Protein AF-A0A0X8D2L1-F1 (afdb_monomer_lite)

Sequence (149 aa):
MGKFINGWLMITLCYFTVFLVATTLYGLITGLPIDRYRIYSGTYLGILLIIVPYFLTGIYARMFFSHPVKSAFWLSVVPVVCEKVLIYFIGAVLLAAGGDGDTSGVTVMNFIEAEAAPYFTPVYVILGFLSIPFSMWIASRKKVSVQSM

pLDDT: mean 87.55, std 10.29, range [41.16, 97.62]

Secondary structure (DSSP, 8-state):
-HHHHHHHHHHHHHHHHHHHHHHHHHHHHH-S-TTTTHHHHHHHHHHHHHHHHHHHHHHHHHHH-SSHHHHHHHHHHHHHHHHHHHHHHHHHHHHHTTTTS--TT--HHHHIIIII-TT--HHHHHHHHHHHHHHHHHHTSPP------

Structure (mmCIF, N/CA/C/O backbone):
data_AF-A0A0X8D2L1-F1
#
_entry.id   AF-A0A0X8D2L1-F1
#
loop_
_atom_site.group_PDB
_atom_site.id
_atom_site.type_symbol
_atom_site.label_atom_id
_atom_site.label_alt_id
_atom_site.label_comp_id
_atom_site.label_asym_id
_atom_site.label_entity_id
_atom_site.label_seq_id
_atom_site.pdbx_PDB_ins_code
_atom_site.Cartn_x
_atom_site.Cartn_y
_atom_site.Cartn_z
_atom_site.occupancy
_atom_site.B_iso_or_equiv
_atom_site.auth_seq_id
_atom_site.auth_comp_id
_atom_site.auth_asym_id
_atom_site.auth_atom_id
_atom_site.pdbx_PDB_model_num
ATOM 1 N N . MET A 1 1 ? -16.387 -11.317 11.726 1.00 73.06 1 MET A N 1
ATOM 2 C CA . MET A 1 1 ? -15.792 -11.464 10.380 1.00 73.06 1 MET A CA 1
ATOM 3 C C . MET A 1 1 ? -16.113 -10.283 9.460 1.00 73.06 1 MET A C 1
ATOM 5 O O . MET A 1 1 ? -15.182 -9.634 9.013 1.00 73.06 1 MET A O 1
ATOM 9 N N . GLY A 1 2 ? -17.393 -9.946 9.225 1.00 89.69 2 GLY A N 1
ATOM 10 C CA . GLY A 1 2 ? -17.791 -8.954 8.205 1.00 89.69 2 GLY A CA 1
ATOM 11 C C . GLY A 1 2 ? -17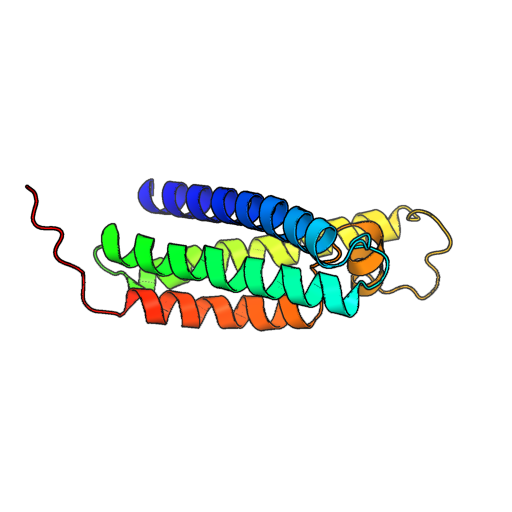.123 -7.574 8.299 1.00 89.69 2 GLY A C 1
ATOM 12 O O . GLY A 1 2 ? -16.709 -7.030 7.287 1.00 89.69 2 GLY A O 1
ATOM 13 N N . LYS A 1 3 ? -16.902 -7.043 9.511 1.00 89.69 3 LYS A N 1
ATOM 14 C CA . LYS A 1 3 ? -16.188 -5.763 9.699 1.00 89.69 3 LYS A CA 1
ATOM 15 C C . LYS A 1 3 ? -14.733 -5.791 9.205 1.00 89.69 3 LYS A C 1
ATOM 17 O O . LYS A 1 3 ? -14.235 -4.775 8.745 1.00 89.69 3 LYS A O 1
ATOM 22 N N . PHE A 1 4 ? -14.049 -6.935 9.299 1.00 91.00 4 PHE A N 1
ATOM 23 C CA . PHE A 1 4 ? -12.683 -7.071 8.780 1.00 91.00 4 PHE A CA 1
ATOM 24 C C . PHE A 1 4 ? -12.672 -7.112 7.252 1.00 91.00 4 PHE A C 1
ATOM 26 O O . PHE A 1 4 ? -11.888 -6.398 6.642 1.00 91.00 4 PHE A O 1
ATOM 33 N N . ILE A 1 5 ? -13.594 -7.869 6.650 1.00 91.94 5 ILE A N 1
ATOM 34 C CA . ILE A 1 5 ? -13.749 -7.949 5.191 1.00 91.94 5 ILE A CA 1
ATOM 35 C C . ILE A 1 5 ? -14.070 -6.566 4.613 1.00 91.94 5 ILE A C 1
ATOM 37 O O . ILE A 1 5 ? -13.406 -6.121 3.683 1.00 91.94 5 ILE A O 1
ATOM 41 N N . ASN A 1 6 ? -15.023 -5.848 5.213 1.00 92.50 6 ASN A N 1
ATOM 42 C CA . ASN A 1 6 ? -15.373 -4.490 4.796 1.00 92.50 6 ASN A CA 1
ATOM 43 C C . ASN A 1 6 ? -14.193 -3.524 4.947 1.00 92.50 6 ASN A C 1
ATOM 45 O O . ASN A 1 6 ? -13.977 -2.683 4.079 1.00 92.50 6 ASN A O 1
ATOM 49 N N . GLY A 1 7 ? -13.418 -3.659 6.027 1.00 90.81 7 GLY A N 1
ATOM 50 C CA . GLY A 1 7 ? -12.193 -2.892 6.222 1.00 90.81 7 GLY A CA 1
ATOM 51 C C . GLY A 1 7 ? -11.174 -3.152 5.114 1.00 90.81 7 GLY A C 1
ATOM 52 O O . GLY A 1 7 ? -10.701 -2.200 4.507 1.00 90.81 7 GLY A O 1
ATOM 53 N N . TRP A 1 8 ? -10.884 -4.415 4.789 1.00 93.00 8 TRP A N 1
ATOM 54 C CA . TRP A 1 8 ? -9.967 -4.755 3.696 1.00 93.00 8 TRP A CA 1
ATOM 55 C C . TRP A 1 8 ? -10.458 -4.240 2.341 1.00 93.00 8 TRP A C 1
ATOM 57 O O . TRP A 1 8 ? -9.684 -3.605 1.634 1.00 93.00 8 TRP A O 1
ATOM 67 N N . LEU A 1 9 ? -11.743 -4.412 2.016 1.00 92.88 9 LEU A N 1
ATOM 68 C CA . LEU A 1 9 ? -12.326 -3.875 0.781 1.00 92.88 9 LEU A CA 1
ATOM 69 C C . LEU A 1 9 ? -12.187 -2.351 0.695 1.00 92.88 9 LEU A C 1
ATOM 71 O O . LEU A 1 9 ? -11.777 -1.827 -0.337 1.00 92.88 9 LEU A O 1
ATOM 75 N N . MET A 1 10 ? -12.483 -1.638 1.783 1.00 93.56 10 MET A N 1
ATOM 76 C CA . MET A 1 10 ? -12.340 -0.183 1.844 1.00 93.56 10 MET A CA 1
ATOM 77 C C . MET A 1 10 ? -10.885 0.248 1.613 1.00 93.56 10 MET A C 1
ATOM 79 O O . MET A 1 10 ? -10.640 1.187 0.858 1.00 93.56 10 MET A O 1
ATOM 83 N N . ILE A 1 11 ? -9.921 -0.440 2.232 1.00 92.81 11 ILE A N 1
ATOM 84 C CA . ILE A 1 11 ? -8.488 -0.149 2.082 1.00 92.81 11 ILE A CA 1
ATOM 85 C C . ILE A 1 11 ? -8.044 -0.383 0.641 1.00 92.81 11 ILE A C 1
ATOM 87 O O . ILE A 1 11 ? -7.384 0.478 0.067 1.00 92.81 11 ILE A O 1
ATOM 91 N N . THR A 1 12 ? -8.442 -1.502 0.038 1.00 91.19 12 THR A N 1
ATOM 92 C CA . THR A 1 12 ? -8.120 -1.832 -1.354 1.00 91.19 12 THR A CA 1
ATOM 93 C C . THR A 1 12 ? -8.721 -0.819 -2.332 1.00 91.19 12 THR A C 1
ATOM 95 O O . THR A 1 12 ? -8.024 -0.332 -3.218 1.00 91.19 12 THR A O 1
ATOM 98 N N . LEU A 1 13 ? -9.988 -0.434 -2.160 1.00 93.44 13 LEU A N 1
ATOM 99 C CA . LEU A 1 13 ? -10.620 0.586 -3.005 1.00 93.44 13 LEU A CA 1
ATOM 100 C C . LEU A 1 13 ? -9.959 1.958 -2.836 1.00 93.44 13 LEU A C 1
ATOM 102 O O . LEU A 1 13 ? -9.701 2.647 -3.825 1.00 93.44 13 LEU A O 1
ATOM 106 N N . CYS A 1 14 ? -9.644 2.344 -1.597 1.00 94.62 14 CYS A N 1
ATOM 107 C CA . CYS A 1 14 ? -8.902 3.570 -1.325 1.00 94.62 14 CYS A CA 1
ATOM 108 C C . CYS A 1 14 ? -7.530 3.540 -1.997 1.00 94.62 14 CYS A C 1
ATOM 110 O O . CYS A 1 14 ? -7.138 4.533 -2.602 1.00 94.62 14 CYS A O 1
ATOM 112 N N . TYR A 1 15 ? -6.820 2.418 -1.915 1.00 92.38 15 TYR A N 1
ATOM 113 C CA . TYR A 1 15 ? -5.523 2.238 -2.547 1.00 92.38 15 TYR A CA 1
ATOM 114 C C . TYR A 1 15 ? -5.596 2.479 -4.057 1.00 92.38 15 TYR A C 1
ATOM 116 O O . TYR A 1 15 ? -4.873 3.331 -4.565 1.00 92.38 15 TYR A O 1
ATOM 124 N N . PHE A 1 16 ? -6.507 1.808 -4.770 1.00 93.12 16 PHE A N 1
ATOM 125 C CA . PHE A 1 16 ? -6.644 1.983 -6.221 1.00 93.12 16 PHE A CA 1
ATOM 126 C C . PHE A 1 16 ? -7.089 3.397 -6.604 1.00 93.12 16 PHE A C 1
ATOM 128 O O . PHE A 1 16 ? -6.619 3.946 -7.598 1.00 93.12 16 PHE A O 1
ATOM 135 N N . THR A 1 17 ? -7.944 4.016 -5.789 1.00 95.56 17 THR A N 1
ATOM 136 C CA . THR A 1 17 ? -8.367 5.407 -5.997 1.00 95.56 17 THR A CA 1
ATOM 137 C C . THR A 1 17 ? -7.186 6.364 -5.840 1.00 95.56 17 THR A C 1
ATOM 139 O O . THR A 1 17 ? -6.957 7.209 -6.701 1.00 95.56 17 THR A O 1
ATOM 142 N N . VAL A 1 18 ? -6.399 6.214 -4.771 1.00 95.38 18 VAL A N 1
ATOM 143 C CA . VAL A 1 18 ? -5.196 7.024 -4.529 1.00 95.38 18 VAL A CA 1
ATOM 144 C C . VAL A 1 18 ? -4.169 6.787 -5.626 1.00 95.38 18 VAL A C 1
ATOM 146 O O . VAL A 1 18 ? -3.585 7.753 -6.100 1.00 95.38 18 VAL A O 1
ATOM 149 N N . PHE A 1 19 ? -3.989 5.543 -6.075 1.00 92.88 19 PHE A N 1
ATOM 150 C CA . PHE A 1 19 ? -3.105 5.217 -7.189 1.00 92.88 19 PHE A CA 1
ATOM 151 C C . PHE A 1 19 ? -3.500 5.986 -8.448 1.00 92.88 19 PHE A C 1
ATOM 153 O O . PHE A 1 19 ? -2.689 6.731 -8.993 1.00 92.88 19 PHE A O 1
ATOM 160 N N . LEU A 1 20 ? -4.758 5.872 -8.876 1.00 93.75 20 LEU A N 1
ATOM 161 C CA . LEU A 1 20 ? -5.250 6.529 -10.085 1.00 93.75 20 LEU A CA 1
ATOM 162 C C . LEU A 1 20 ? -5.143 8.059 -9.995 1.00 93.75 20 LEU A C 1
ATOM 164 O O . LEU A 1 20 ? -4.702 8.717 -10.936 1.00 93.75 20 LEU A O 1
ATOM 168 N N . VAL A 1 21 ? -5.513 8.637 -8.851 1.00 94.25 21 VAL A N 1
ATOM 169 C CA . VAL A 1 21 ? -5.454 10.090 -8.646 1.00 94.25 21 VAL A CA 1
ATOM 170 C C . VAL A 1 21 ? -4.008 10.577 -8.604 1.00 94.25 21 VAL A C 1
ATOM 172 O O . VAL A 1 21 ? -3.673 11.536 -9.292 1.00 94.25 21 VAL A O 1
ATOM 175 N N . ALA A 1 22 ? -3.135 9.922 -7.838 1.00 92.81 22 ALA A N 1
ATOM 176 C CA . ALA A 1 22 ? -1.743 10.334 -7.690 1.00 92.81 22 ALA A CA 1
ATOM 177 C C . ALA A 1 22 ? -0.961 10.201 -9.002 1.00 92.81 22 ALA A C 1
ATOM 179 O O . ALA A 1 22 ? -0.174 11.083 -9.336 1.00 92.81 22 ALA A O 1
ATOM 180 N N . THR A 1 23 ? -1.206 9.137 -9.769 1.00 90.50 23 THR A N 1
ATOM 181 C CA . THR A 1 23 ? -0.595 8.952 -11.093 1.00 90.50 23 THR A CA 1
ATOM 182 C C . THR A 1 23 ? -1.040 10.039 -12.071 1.00 90.50 23 THR A C 1
ATOM 184 O O . THR A 1 23 ? -0.202 10.687 -12.700 1.00 90.50 23 THR A O 1
ATOM 187 N N . THR A 1 24 ? -2.343 10.319 -12.127 1.00 91.19 24 THR A N 1
ATOM 188 C CA . THR A 1 24 ? -2.898 11.389 -12.968 1.00 91.19 24 THR A CA 1
ATOM 189 C C . THR A 1 24 ? -2.351 12.762 -12.566 1.00 91.19 24 THR A C 1
ATOM 191 O O . THR A 1 24 ? -1.891 13.520 -13.417 1.00 91.19 24 THR A O 1
ATOM 194 N N . LEU A 1 25 ? -2.344 13.080 -11.266 1.00 91.00 25 LEU A N 1
ATOM 195 C CA . LEU A 1 25 ? -1.828 14.352 -10.753 1.00 91.00 25 LEU A CA 1
ATOM 196 C C . LEU A 1 25 ? -0.337 14.525 -11.034 1.00 91.00 25 LEU A C 1
ATOM 198 O O . LEU A 1 25 ? 0.074 15.617 -11.422 1.00 91.00 25 LEU A O 1
ATOM 202 N N . TYR A 1 26 ? 0.467 13.470 -10.882 1.00 90.19 26 TYR A N 1
ATOM 203 C CA . TYR A 1 26 ? 1.891 13.527 -11.207 1.00 90.19 26 TYR A CA 1
ATOM 204 C C . TYR A 1 26 ? 2.106 13.922 -12.672 1.00 90.19 26 TYR A C 1
ATOM 206 O O . TYR A 1 26 ? 2.876 14.843 -12.949 1.00 90.19 26 TYR A O 1
ATOM 214 N N . GLY A 1 27 ? 1.385 13.280 -13.599 1.00 88.31 27 GLY A N 1
ATOM 215 C CA . GLY A 1 27 ? 1.457 13.600 -15.025 1.00 88.31 27 GLY A CA 1
ATOM 216 C C . GLY A 1 27 ? 1.015 15.032 -15.336 1.00 88.31 27 GLY A C 1
ATOM 217 O O . GLY A 1 27 ? 1.697 15.732 -16.079 1.00 88.31 27 GLY A O 1
ATOM 218 N N . LEU A 1 28 ? -0.073 15.504 -14.717 1.00 91.19 28 LEU A N 1
ATOM 219 C CA . LEU A 1 28 ? -0.572 16.873 -14.904 1.00 91.19 28 LEU A CA 1
ATOM 220 C C . LEU A 1 28 ? 0.390 17.944 -14.370 1.00 91.19 28 LEU A C 1
ATOM 222 O O . LEU A 1 28 ? 0.535 18.992 -14.992 1.00 91.19 28 LEU A O 1
ATOM 226 N N . ILE A 1 29 ? 1.037 17.699 -13.227 1.00 90.56 29 ILE A N 1
ATOM 227 C CA . ILE A 1 29 ? 1.938 18.670 -12.585 1.00 90.56 29 ILE A CA 1
ATOM 228 C C . ILE A 1 29 ? 3.295 18.712 -13.288 1.00 90.56 29 ILE A C 1
ATOM 230 O O . ILE A 1 29 ? 3.856 19.786 -13.490 1.00 90.56 29 ILE A O 1
ATOM 234 N N . THR A 1 30 ? 3.849 17.546 -13.617 1.00 88.62 30 THR A N 1
ATOM 235 C CA . THR A 1 30 ? 5.221 17.448 -14.134 1.00 88.62 30 THR A CA 1
ATOM 236 C C . THR A 1 30 ? 5.294 17.479 -15.657 1.00 88.62 30 THR A C 1
ATOM 238 O O . THR A 1 30 ? 6.361 17.748 -16.200 1.00 88.62 30 THR A O 1
ATOM 241 N N . GLY A 1 31 ? 4.189 17.187 -16.353 1.00 86.69 31 GLY A N 1
ATOM 242 C CA . GLY A 1 31 ? 4.174 16.993 -17.804 1.00 86.69 31 GLY A CA 1
ATOM 243 C C . GLY A 1 31 ? 4.965 15.763 -18.266 1.00 86.69 31 GLY A C 1
ATOM 244 O O . GLY A 1 31 ? 5.247 15.628 -19.456 1.00 86.69 31 GLY A O 1
ATOM 245 N N . LEU A 1 32 ? 5.364 14.885 -17.341 1.00 83.62 32 LEU A N 1
ATOM 246 C CA . LEU A 1 32 ? 6.229 13.740 -17.600 1.00 83.62 32 LEU A CA 1
ATOM 247 C C . LEU A 1 32 ? 5.479 12.427 -17.363 1.00 83.62 32 LEU A C 1
ATOM 249 O O . LEU A 1 32 ? 4.656 12.338 -16.446 1.00 83.62 32 LEU A O 1
ATOM 253 N N . PRO A 1 33 ? 5.776 11.381 -18.153 1.00 80.69 33 PRO A N 1
ATOM 254 C CA . PRO A 1 33 ? 5.226 10.067 -17.893 1.00 80.69 33 PRO A CA 1
ATOM 255 C C . PRO A 1 33 ? 5.921 9.453 -16.664 1.00 80.69 33 PRO A C 1
ATOM 257 O O . PRO A 1 33 ? 7.090 9.723 -16.369 1.00 80.69 33 PRO A O 1
ATOM 260 N N . ILE A 1 34 ? 5.169 8.657 -15.903 1.00 78.50 34 ILE A N 1
ATOM 261 C CA . ILE A 1 34 ? 5.592 8.107 -14.600 1.00 78.50 34 ILE A CA 1
ATOM 262 C C . ILE A 1 34 ? 6.804 7.183 -14.718 1.00 78.50 34 ILE A C 1
ATOM 264 O O . ILE A 1 34 ? 7.589 7.066 -13.780 1.00 78.50 34 ILE A O 1
ATOM 268 N N . ASP A 1 35 ? 6.978 6.548 -15.863 1.00 71.75 35 ASP A N 1
ATOM 269 C CA . ASP A 1 35 ? 8.032 5.588 -16.165 1.00 71.75 35 ASP A CA 1
ATOM 270 C C . ASP A 1 35 ? 9.389 6.231 -16.505 1.00 71.75 35 ASP A C 1
ATOM 272 O O . ASP A 1 35 ? 10.394 5.523 -16.501 1.00 71.75 35 ASP A O 1
ATOM 276 N N . ARG A 1 36 ? 9.463 7.549 -16.755 1.00 71.19 36 ARG A N 1
ATOM 277 C CA . ARG A 1 36 ? 10.721 8.235 -17.125 1.00 71.19 36 ARG A CA 1
ATOM 278 C C . ARG A 1 36 ? 11.638 8.544 -15.943 1.00 71.19 36 ARG A C 1
ATOM 280 O O . ARG A 1 36 ? 12.855 8.489 -16.081 1.00 71.19 36 ARG A O 1
ATOM 287 N N . TYR A 1 37 ? 11.064 8.873 -14.786 1.00 80.00 37 TYR A N 1
ATOM 288 C CA . TYR A 1 37 ? 11.789 9.236 -13.559 1.00 80.00 37 TYR A CA 1
ATOM 289 C C . TYR A 1 37 ? 11.375 8.335 -12.392 1.00 80.00 37 TYR A C 1
ATOM 291 O O . TYR A 1 37 ? 11.004 8.825 -11.325 1.00 80.00 37 TYR A O 1
ATOM 299 N N . ARG A 1 38 ? 11.451 7.016 -12.617 1.00 75.94 38 ARG A N 1
ATOM 300 C CA . ARG A 1 38 ? 10.897 5.943 -11.763 1.00 75.94 38 ARG A CA 1
ATOM 301 C C . ARG A 1 38 ? 11.215 6.095 -10.279 1.00 75.94 38 ARG A C 1
ATOM 303 O O . ARG A 1 38 ? 10.325 5.953 -9.453 1.00 75.94 38 ARG A O 1
ATOM 310 N N . ILE A 1 39 ? 12.437 6.496 -9.933 1.00 80.88 39 ILE A N 1
ATOM 311 C CA . ILE A 1 39 ? 12.819 6.720 -8.532 1.00 80.88 39 ILE A CA 1
ATOM 312 C C . ILE A 1 39 ? 11.972 7.836 -7.899 1.00 80.88 39 ILE A C 1
ATOM 314 O O . ILE A 1 39 ? 11.447 7.671 -6.798 1.00 80.88 39 ILE A O 1
ATOM 318 N N . TYR A 1 40 ? 11.806 8.972 -8.582 1.00 83.12 40 TYR A N 1
ATOM 319 C CA . TYR A 1 40 ? 11.077 10.129 -8.055 1.00 83.12 40 TYR A CA 1
ATOM 320 C C . TYR A 1 40 ? 9.562 9.931 -8.116 1.00 83.12 40 TYR A C 1
ATOM 322 O O . TYR A 1 40 ? 8.875 10.137 -7.114 1.00 83.12 40 TYR A O 1
ATOM 330 N N . SER A 1 41 ? 9.043 9.517 -9.273 1.00 86.31 41 SER A N 1
ATOM 331 C CA . SER A 1 41 ? 7.617 9.239 -9.468 1.00 86.31 41 SER A CA 1
ATOM 332 C C . SER A 1 41 ? 7.165 8.071 -8.589 1.00 86.31 41 SER A C 1
ATOM 334 O O . SER A 1 41 ? 6.166 8.182 -7.884 1.00 86.31 41 SER A O 1
ATOM 336 N N . GLY A 1 42 ? 7.941 6.991 -8.538 1.00 85.50 42 GLY A N 1
ATOM 337 C CA . GLY A 1 42 ? 7.690 5.816 -7.713 1.00 85.50 42 GLY A CA 1
ATOM 338 C C . GLY A 1 42 ? 7.725 6.119 -6.221 1.00 85.50 42 GLY A C 1
ATOM 339 O O . GLY A 1 42 ? 6.846 5.670 -5.488 1.00 85.50 42 GLY A O 1
ATOM 340 N N . THR A 1 43 ? 8.668 6.949 -5.761 1.00 86.12 43 THR A N 1
ATOM 341 C CA . THR A 1 43 ? 8.694 7.408 -4.361 1.00 86.12 43 THR A CA 1
ATOM 342 C C . THR A 1 43 ? 7.480 8.280 -4.036 1.00 86.12 43 THR A C 1
ATOM 344 O O . THR A 1 43 ? 6.828 8.056 -3.016 1.00 86.12 43 THR A O 1
ATOM 347 N N . TYR A 1 44 ? 7.131 9.235 -4.904 1.00 88.75 44 TYR A N 1
ATOM 348 C CA . TYR A 1 44 ? 5.948 10.087 -4.736 1.00 88.75 44 TYR A CA 1
ATOM 349 C C . TYR A 1 44 ? 4.659 9.259 -4.622 1.00 88.75 44 TYR A C 1
ATOM 351 O O . TYR A 1 44 ? 3.901 9.408 -3.659 1.00 88.75 44 TYR A O 1
ATOM 359 N N . LEU A 1 45 ? 4.441 8.342 -5.568 1.00 90.31 45 LEU A N 1
ATOM 360 C CA . LEU A 1 45 ? 3.288 7.443 -5.572 1.00 90.31 45 LEU A CA 1
ATOM 361 C C . LEU A 1 45 ? 3.293 6.537 -4.342 1.00 90.31 45 LEU A C 1
ATOM 363 O O . LEU A 1 45 ? 2.278 6.416 -3.657 1.00 90.31 45 LEU A O 1
ATOM 367 N N . GLY A 1 46 ? 4.442 5.941 -4.028 1.00 88.56 46 GLY A N 1
ATOM 368 C CA . GLY A 1 46 ? 4.584 5.011 -2.920 1.00 88.56 46 GLY A CA 1
ATOM 369 C C . GLY A 1 46 ? 4.252 5.636 -1.565 1.00 88.56 46 GLY A C 1
ATOM 370 O O . GLY A 1 46 ? 3.548 5.021 -0.763 1.00 88.56 46 GLY A O 1
ATOM 371 N N . ILE A 1 47 ? 4.684 6.878 -1.325 1.00 89.62 47 ILE A N 1
ATOM 372 C CA . ILE A 1 47 ? 4.345 7.629 -0.107 1.00 89.62 47 ILE A CA 1
ATOM 373 C 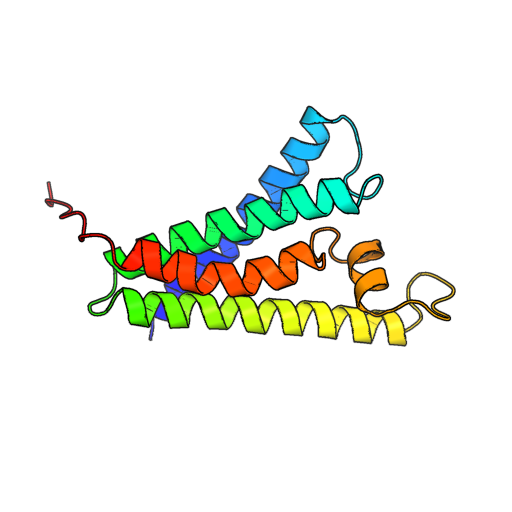C . ILE A 1 47 ? 2.827 7.801 0.014 1.00 89.62 47 ILE A C 1
ATOM 375 O O . ILE A 1 47 ? 2.257 7.512 1.068 1.00 89.62 47 ILE A O 1
ATOM 379 N N . LEU A 1 48 ? 2.154 8.233 -1.054 1.00 92.12 48 LEU A N 1
ATOM 380 C CA . LEU A 1 48 ? 0.707 8.469 -1.031 1.00 92.12 48 LEU A CA 1
ATOM 381 C C . LEU A 1 48 ? -0.086 7.173 -0.832 1.00 92.12 48 LEU A C 1
ATOM 383 O O . LEU A 1 48 ? -1.000 7.134 -0.004 1.00 92.12 48 LEU A O 1
ATOM 387 N N . LEU A 1 49 ? 0.313 6.105 -1.526 1.00 92.56 49 LEU A N 1
ATOM 388 C CA . LEU A 1 49 ? -0.280 4.769 -1.420 1.00 92.56 49 LEU A CA 1
ATOM 389 C C . LEU A 1 49 ? -0.117 4.128 -0.043 1.00 92.56 49 LEU A C 1
ATOM 391 O O . LEU A 1 49 ? -0.856 3.206 0.301 1.00 92.56 49 LEU A O 1
ATOM 395 N N . ILE A 1 50 ? 0.829 4.609 0.756 1.00 91.25 50 ILE A N 1
ATOM 396 C CA . ILE A 1 50 ? 1.044 4.132 2.118 1.00 91.25 50 ILE A CA 1
ATOM 397 C C . ILE A 1 50 ? 0.353 5.025 3.137 1.00 91.25 50 ILE A C 1
ATOM 399 O O . ILE A 1 50 ? -0.321 4.530 4.035 1.00 91.25 50 ILE A O 1
ATOM 403 N N . ILE A 1 51 ? 0.489 6.341 3.032 1.00 91.88 51 ILE A N 1
ATOM 404 C CA . ILE A 1 51 ? -0.038 7.228 4.069 1.00 91.88 51 ILE A CA 1
ATOM 405 C C . ILE A 1 51 ? -1.566 7.231 4.043 1.00 91.88 51 ILE A C 1
ATOM 407 O O . ILE A 1 51 ? -2.194 7.038 5.086 1.00 91.88 51 ILE A O 1
ATOM 411 N N . VAL A 1 52 ? -2.175 7.427 2.870 1.00 94.44 52 VAL A N 1
ATOM 412 C CA . VAL A 1 52 ? -3.620 7.676 2.778 1.00 94.44 52 VAL A CA 1
ATOM 413 C C . VAL A 1 52 ? -4.440 6.437 3.158 1.00 94.44 52 VAL A C 1
ATOM 415 O O . VAL A 1 52 ? -5.264 6.549 4.072 1.00 94.44 52 VAL A O 1
ATOM 418 N N . PRO A 1 53 ? -4.213 5.242 2.570 1.00 94.75 53 PRO A N 1
ATOM 419 C CA . PRO A 1 53 ? -5.023 4.075 2.908 1.00 94.75 53 PRO A CA 1
ATOM 420 C C . PRO A 1 53 ? -4.876 3.671 4.376 1.00 94.75 53 PRO A C 1
ATOM 422 O O . PRO A 1 53 ? -5.875 3.397 5.033 1.00 94.75 53 PRO A O 1
ATOM 425 N N . TYR A 1 54 ? -3.662 3.710 4.935 1.00 95.06 54 TYR A N 1
ATOM 426 C CA . TYR A 1 54 ? -3.409 3.257 6.309 1.00 95.06 54 TYR A CA 1
ATOM 427 C C . TYR A 1 54 ? -3.849 4.263 7.374 1.00 95.06 54 TYR A C 1
ATOM 429 O O . TYR A 1 54 ? -4.241 3.860 8.478 1.00 95.06 54 TYR A O 1
ATOM 437 N N . PHE A 1 55 ? -3.877 5.555 7.037 1.00 95.94 55 PHE A N 1
ATOM 438 C CA . PHE A 1 55 ? -4.566 6.564 7.835 1.00 95.94 55 PHE A CA 1
ATOM 439 C C . PHE A 1 55 ? -6.068 6.256 7.928 1.00 95.94 55 PHE A C 1
ATOM 441 O O . PHE A 1 55 ? -6.620 6.188 9.032 1.00 95.94 55 PHE A O 1
ATOM 448 N N . LEU A 1 56 ? -6.720 5.985 6.790 1.00 95.81 56 LEU A N 1
ATOM 449 C CA . LEU A 1 56 ? -8.138 5.613 6.762 1.00 95.81 56 LEU A CA 1
ATOM 450 C C . LEU A 1 56 ? -8.404 4.281 7.471 1.00 95.81 56 LEU A C 1
ATOM 452 O O . LEU A 1 56 ? -9.394 4.180 8.194 1.00 95.81 56 LEU A O 1
ATOM 456 N N . THR A 1 57 ? -7.508 3.297 7.361 1.00 95.31 57 THR A N 1
ATOM 457 C CA . THR A 1 57 ? -7.573 2.050 8.142 1.00 95.31 57 THR A CA 1
ATOM 458 C C . THR A 1 57 ? -7.650 2.328 9.637 1.00 95.31 57 THR A C 1
ATOM 460 O O . THR A 1 57 ? -8.479 1.744 10.338 1.00 95.31 57 THR A O 1
ATOM 463 N N . GLY A 1 58 ? -6.814 3.243 10.135 1.00 95.19 58 GLY A N 1
ATOM 464 C CA . GLY A 1 58 ? -6.784 3.598 11.551 1.00 95.19 58 GLY A CA 1
ATOM 465 C C . GLY A 1 58 ? -8.081 4.273 11.997 1.00 95.19 58 GLY A C 1
ATOM 466 O O . GLY A 1 58 ? -8.635 3.934 13.048 1.00 95.19 58 GLY A O 1
ATOM 467 N N . ILE A 1 59 ? -8.617 5.178 11.169 1.00 95.56 59 ILE A N 1
ATOM 468 C CA . ILE A 1 59 ? -9.923 5.813 11.403 1.00 95.56 59 ILE A CA 1
ATOM 469 C C . ILE A 1 59 ? -11.039 4.765 11.421 1.00 95.56 59 ILE A C 1
ATOM 471 O O . ILE A 1 59 ? -11.843 4.743 12.356 1.00 95.56 59 ILE A O 1
ATOM 475 N N . TYR A 1 60 ? -11.068 3.870 10.438 1.00 94.94 60 TYR A N 1
ATOM 476 C CA . TYR A 1 60 ? -12.065 2.811 10.326 1.00 94.94 60 TYR A CA 1
ATOM 477 C C . TYR A 1 60 ? -12.031 1.873 11.536 1.00 94.94 60 TYR A C 1
ATOM 479 O O . TYR A 1 60 ? -13.060 1.615 12.167 1.00 94.94 60 TYR A O 1
ATOM 487 N N . ALA A 1 61 ? -10.840 1.425 11.936 1.00 95.56 61 ALA A N 1
ATOM 488 C CA . ALA A 1 61 ? -10.658 0.595 13.120 1.00 95.56 61 ALA A CA 1
ATOM 489 C C . ALA A 1 61 ? -11.198 1.284 14.387 1.00 95.56 61 ALA A C 1
ATOM 491 O O . ALA A 1 61 ? -11.878 0.654 15.203 1.00 95.56 61 ALA A O 1
ATOM 492 N N . ARG A 1 62 ? -10.957 2.594 14.524 1.00 94.19 62 ARG A N 1
ATOM 493 C CA . ARG A 1 62 ? -11.474 3.419 15.625 1.00 94.19 62 ARG A CA 1
ATOM 494 C C . ARG A 1 62 ? -12.992 3.534 15.620 1.00 94.19 62 ARG A C 1
ATOM 496 O O . ARG A 1 62 ? -13.587 3.503 16.694 1.00 94.19 62 ARG A O 1
ATOM 503 N N . MET A 1 63 ? -13.619 3.664 14.458 1.00 92.25 63 MET A N 1
ATOM 504 C CA . MET A 1 63 ? -15.070 3.844 14.356 1.00 92.25 63 MET A CA 1
ATOM 505 C C . MET A 1 63 ? -15.838 2.544 14.607 1.00 92.25 63 MET A C 1
ATOM 507 O O . MET A 1 63 ? -16.828 2.546 15.336 1.00 92.25 63 MET A O 1
ATOM 511 N N . PHE A 1 64 ? -15.379 1.423 14.048 1.00 93.31 64 PHE A N 1
ATOM 512 C CA . PHE A 1 64 ? -16.219 0.226 13.928 1.00 93.31 64 PHE A CA 1
ATOM 513 C C . PHE A 1 64 ? -15.880 -0.915 14.900 1.00 93.31 64 PHE A C 1
ATOM 515 O O . PHE A 1 64 ? -16.683 -1.851 15.034 1.00 93.31 64 PHE A O 1
ATOM 522 N N . PHE A 1 65 ? -14.745 -0.858 15.608 1.00 93.50 65 PHE A N 1
ATOM 523 C CA . PHE A 1 65 ? -14.286 -1.941 16.489 1.00 93.50 65 PHE A CA 1
ATOM 524 C C . PHE A 1 65 ? -14.290 -1.566 17.981 1.00 93.50 65 PHE A C 1
ATOM 526 O O . PHE A 1 65 ? -14.150 -0.406 18.380 1.00 93.50 65 PHE A O 1
ATOM 533 N N . SER A 1 66 ? -14.461 -2.588 18.829 1.00 92.31 66 SER A N 1
ATOM 534 C CA . SER A 1 66 ? -14.352 -2.481 20.293 1.00 92.31 66 SER A CA 1
ATOM 535 C C . SER A 1 66 ? -12.900 -2.389 20.761 1.00 92.31 66 SER A C 1
ATOM 537 O O . SER A 1 66 ? -12.619 -1.701 21.734 1.00 92.31 66 SER A O 1
ATOM 539 N N . HIS A 1 67 ? -11.979 -3.010 20.016 1.00 94.31 67 HIS A N 1
ATOM 540 C CA . HIS A 1 67 ? -10.535 -2.970 20.249 1.00 94.31 67 HIS A CA 1
ATOM 541 C C . HIS A 1 67 ? -9.825 -2.353 19.027 1.00 94.31 67 HIS A C 1
ATOM 543 O O . HIS A 1 67 ? -9.293 -3.099 18.195 1.00 94.31 67 HIS A O 1
ATOM 549 N N . PRO A 1 68 ? -9.832 -1.012 18.871 1.00 94.50 68 PRO A N 1
ATOM 550 C CA . PRO A 1 68 ? -9.353 -0.333 17.666 1.00 94.50 68 PRO A CA 1
ATOM 551 C C . PRO A 1 68 ? -7.909 -0.649 17.298 1.00 94.50 68 PRO A C 1
ATOM 553 O O . PRO A 1 68 ? -7.646 -1.022 16.165 1.00 94.50 68 PRO A O 1
ATOM 556 N N . VAL A 1 69 ? -6.981 -0.567 18.254 1.00 96.31 69 VAL A N 1
ATOM 557 C CA . VAL A 1 69 ? -5.542 -0.738 17.990 1.00 96.31 69 VAL A CA 1
ATOM 558 C C . VAL A 1 69 ? -5.227 -2.151 17.495 1.00 96.31 69 VAL A C 1
ATOM 560 O O . VAL A 1 69 ? -4.584 -2.319 16.462 1.00 96.31 69 VAL A O 1
ATOM 563 N N . LYS A 1 70 ? -5.753 -3.178 18.180 1.00 96.25 70 LYS A N 1
ATOM 564 C CA . LYS A 1 70 ? -5.611 -4.581 17.756 1.00 96.25 70 LYS A CA 1
ATOM 565 C C . LYS A 1 70 ? -6.243 -4.817 16.382 1.00 96.25 70 LYS A C 1
ATOM 567 O O . LYS A 1 70 ? -5.698 -5.561 15.576 1.00 96.25 70 LYS A O 1
ATOM 572 N N . SER A 1 71 ? -7.384 -4.187 16.107 1.00 95.56 71 SER A N 1
ATOM 573 C CA . SER A 1 71 ? -8.074 -4.341 14.821 1.00 95.56 71 SER A CA 1
ATOM 574 C C . SER A 1 71 ? -7.328 -3.629 13.690 1.00 95.56 71 SER A C 1
ATOM 576 O O . SER A 1 71 ? -7.205 -4.198 12.614 1.00 95.56 71 SER A O 1
ATOM 578 N N . ALA A 1 72 ? -6.768 -2.441 13.942 1.00 96.2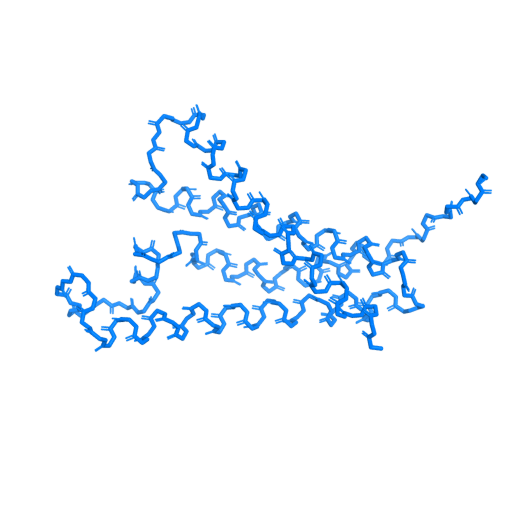5 72 ALA A N 1
ATOM 579 C CA . ALA A 1 72 ? -5.939 -1.694 12.997 1.00 96.25 72 ALA A CA 1
ATOM 580 C C . ALA A 1 72 ? -4.676 -2.468 12.610 1.00 96.25 72 ALA A C 1
ATOM 582 O O . ALA A 1 72 ? -4.328 -2.497 11.433 1.00 96.25 72 ALA A O 1
ATOM 583 N N . PHE A 1 73 ? -4.041 -3.152 13.570 1.00 96.88 73 PHE A N 1
ATOM 584 C CA . PHE A 1 73 ? -2.925 -4.057 13.291 1.00 96.88 73 PHE A CA 1
ATOM 585 C C . PHE A 1 73 ? -3.322 -5.123 12.262 1.00 96.88 73 PHE A C 1
ATOM 587 O O . PHE A 1 73 ? -2.715 -5.199 11.202 1.00 96.88 73 PHE A O 1
ATOM 594 N N . TRP A 1 74 ? -4.386 -5.892 12.516 1.00 95.38 74 TRP A N 1
ATOM 595 C CA . TRP A 1 74 ? -4.813 -6.965 11.606 1.00 95.38 74 TRP A CA 1
ATOM 596 C C . TRP A 1 74 ? -5.345 -6.456 10.262 1.00 95.38 74 TRP A C 1
ATOM 598 O O . TRP A 1 74 ? -5.101 -7.074 9.226 1.00 95.38 74 TRP A O 1
ATOM 608 N N . LEU A 1 75 ? -6.042 -5.318 10.265 1.00 95.19 75 LEU A N 1
ATOM 609 C CA . LEU A 1 75 ? -6.499 -4.661 9.042 1.00 95.19 75 LEU A CA 1
ATOM 610 C C . LEU A 1 75 ? -5.344 -4.139 8.186 1.00 95.19 75 LEU A C 1
ATOM 612 O O . LEU A 1 75 ? -5.520 -4.035 6.981 1.00 95.19 75 LEU A O 1
ATOM 616 N N . SER A 1 76 ? -4.193 -3.828 8.788 1.00 94.88 76 SER A N 1
ATOM 617 C CA . SER A 1 76 ? -3.024 -3.290 8.085 1.00 94.88 76 SER A CA 1
ATOM 618 C C . SER A 1 76 ? -2.037 -4.380 7.674 1.00 94.88 76 SER A C 1
ATOM 620 O O . SER A 1 76 ? -1.603 -4.413 6.531 1.00 94.88 76 SER A O 1
ATOM 622 N N . VAL A 1 77 ? -1.699 -5.300 8.581 1.00 95.00 77 VAL A N 1
ATOM 623 C CA . VAL A 1 77 ? -0.693 -6.351 8.349 1.00 95.00 77 VAL A CA 1
ATOM 624 C C . VAL A 1 77 ? -1.051 -7.216 7.153 1.00 95.00 77 VAL A C 1
ATOM 626 O O . VAL A 1 77 ? -0.181 -7.497 6.337 1.00 95.00 77 VAL A O 1
ATOM 629 N N . VAL A 1 78 ? -2.317 -7.628 7.045 1.00 91.75 78 VAL A N 1
ATOM 630 C CA . VAL A 1 78 ? -2.748 -8.530 5.974 1.00 91.75 78 VAL A CA 1
ATOM 631 C C . VAL A 1 78 ? -2.559 -7.868 4.603 1.00 91.75 78 VAL A C 1
ATOM 633 O O . VAL A 1 78 ? -1.798 -8.419 3.813 1.00 91.75 78 VAL A O 1
ATOM 636 N N . PRO A 1 79 ? -3.120 -6.674 4.318 1.00 90.44 79 PRO A N 1
ATOM 637 C CA . PRO A 1 79 ? -2.840 -5.971 3.071 1.00 90.44 79 PRO A CA 1
ATOM 638 C C . PRO A 1 79 ? -1.356 -5.696 2.833 1.00 90.44 79 PRO A C 1
ATOM 640 O O . PRO A 1 79 ? -0.896 -5.986 1.737 1.00 90.44 79 PRO A O 1
ATOM 643 N N . VAL A 1 80 ? -0.588 -5.216 3.828 1.00 93.19 80 VAL A N 1
ATOM 644 C CA . VAL A 1 80 ? 0.858 -4.971 3.648 1.00 93.19 80 VAL A CA 1
ATOM 645 C C . VAL A 1 80 ? 1.546 -6.249 3.189 1.00 93.19 80 VAL A C 1
ATOM 647 O O . VAL A 1 80 ? 2.140 -6.284 2.119 1.00 93.19 80 VAL A O 1
ATOM 650 N N . VAL A 1 81 ? 1.474 -7.314 3.980 1.00 92.44 81 VAL A N 1
ATOM 651 C CA . VAL A 1 81 ? 2.252 -8.523 3.703 1.00 92.44 81 VAL A CA 1
ATOM 652 C C . VAL A 1 81 ? 1.768 -9.186 2.419 1.00 92.44 81 VAL A C 1
ATOM 654 O O . VAL A 1 81 ? 2.585 -9.479 1.548 1.00 92.44 81 VAL A O 1
ATOM 657 N N . CYS A 1 82 ? 0.455 -9.379 2.266 1.00 92.00 82 CYS A N 1
ATOM 658 C CA . CYS A 1 82 ? -0.099 -10.046 1.094 1.00 92.00 82 CYS A CA 1
ATOM 659 C C . CYS A 1 82 ? 0.196 -9.274 -0.190 1.00 92.00 82 CYS A C 1
ATOM 661 O O . CYS A 1 82 ? 0.603 -9.890 -1.163 1.00 92.00 82 CYS A O 1
ATOM 663 N N . GLU A 1 83 ? 0.053 -7.949 -0.202 1.00 90.12 83 GLU A N 1
ATOM 664 C CA . GLU A 1 83 ? 0.361 -7.142 -1.384 1.00 90.12 83 GLU A CA 1
ATOM 665 C C . GLU A 1 83 ? 1.836 -7.262 -1.776 1.00 90.12 83 GLU A C 1
ATOM 667 O O . GLU A 1 83 ? 2.135 -7.527 -2.936 1.00 90.12 83 GLU A O 1
ATOM 672 N N . LYS A 1 84 ? 2.768 -7.104 -0.825 1.00 91.44 84 LYS A N 1
ATOM 673 C CA . LYS A 1 84 ? 4.208 -7.126 -1.132 1.00 91.44 84 LYS A CA 1
ATOM 674 C C . LYS A 1 84 ? 4.629 -8.504 -1.632 1.00 91.44 84 LYS A C 1
ATOM 676 O O . LYS A 1 84 ? 5.356 -8.594 -2.616 1.00 91.44 84 LYS A O 1
ATOM 681 N N . VAL A 1 85 ? 4.132 -9.563 -0.993 1.00 92.75 85 VAL A N 1
ATOM 682 C CA . VAL A 1 85 ? 4.379 -10.943 -1.425 1.00 92.75 85 VAL A CA 1
ATOM 683 C C . VAL A 1 85 ? 3.771 -11.200 -2.803 1.00 92.75 85 VAL A C 1
ATOM 685 O O . VAL A 1 85 ? 4.449 -11.777 -3.644 1.00 92.75 85 VAL A O 1
ATOM 688 N N . LEU A 1 86 ? 2.539 -10.752 -3.066 1.00 92.38 86 LEU A N 1
ATOM 689 C CA . LEU A 1 86 ? 1.876 -10.945 -4.360 1.00 92.38 86 LEU A CA 1
ATOM 690 C C . LEU A 1 86 ? 2.585 -10.196 -5.487 1.00 92.38 86 LEU A C 1
ATOM 692 O O . LEU A 1 86 ? 2.849 -10.798 -6.521 1.00 92.38 86 LEU A O 1
ATOM 696 N N . ILE A 1 87 ? 2.932 -8.922 -5.291 1.00 91.94 87 ILE A N 1
ATOM 697 C CA . ILE A 1 87 ? 3.662 -8.136 -6.296 1.00 91.94 87 ILE A CA 1
ATOM 698 C C . ILE A 1 87 ? 5.024 -8.778 -6.573 1.00 91.94 87 ILE A C 1
ATOM 700 O O . ILE A 1 87 ? 5.385 -8.971 -7.733 1.00 91.94 87 ILE A O 1
ATOM 704 N N . TYR A 1 88 ? 5.750 -9.174 -5.523 1.00 92.38 88 TYR A N 1
ATOM 705 C CA . TYR A 1 88 ? 7.044 -9.834 -5.680 1.00 92.38 88 TYR A CA 1
ATOM 706 C C . TYR A 1 88 ? 6.923 -11.181 -6.399 1.00 92.38 88 TYR A C 1
ATOM 708 O O . TYR A 1 88 ? 7.712 -11.481 -7.291 1.00 92.38 88 TYR A O 1
ATOM 716 N N . PHE A 1 89 ? 5.914 -11.981 -6.048 1.00 92.81 89 PHE A N 1
ATOM 717 C CA . PHE A 1 89 ? 5.638 -13.265 -6.685 1.00 92.81 89 PHE A CA 1
ATOM 718 C C . PHE A 1 89 ? 5.286 -13.102 -8.167 1.00 92.81 89 PHE A C 1
ATOM 720 O O . PHE A 1 89 ? 5.876 -13.780 -9.004 1.00 92.81 89 PHE A O 1
ATOM 727 N N . ILE A 1 90 ? 4.383 -12.177 -8.505 1.00 91.25 90 ILE A N 1
ATOM 728 C CA . ILE A 1 90 ? 4.010 -11.879 -9.896 1.00 91.25 90 ILE A CA 1
ATOM 729 C C . ILE A 1 90 ? 5.243 -11.427 -10.684 1.00 91.25 90 ILE A C 1
ATOM 731 O O . ILE A 1 90 ? 5.498 -11.948 -11.767 1.00 91.25 90 ILE A O 1
ATOM 735 N N . GLY A 1 91 ? 6.048 -10.520 -10.125 1.00 90.50 91 GLY A N 1
ATOM 736 C CA . GLY A 1 91 ? 7.287 -10.071 -10.757 1.00 90.50 91 GLY A CA 1
ATOM 737 C C . GLY A 1 91 ? 8.296 -11.195 -10.976 1.00 90.50 91 GLY A C 1
ATOM 738 O O . GLY A 1 91 ? 8.894 -11.272 -12.042 1.00 90.50 91 GLY A O 1
ATOM 739 N N . ALA A 1 92 ? 8.455 -12.099 -10.007 1.00 90.44 92 ALA A N 1
ATOM 740 C CA . ALA A 1 92 ? 9.343 -13.252 -10.136 1.00 90.44 92 ALA A CA 1
ATOM 741 C C . ALA A 1 92 ? 8.880 -14.219 -11.235 1.00 90.44 92 ALA A C 1
ATOM 743 O O . ALA A 1 92 ? 9.704 -14.697 -12.013 1.00 90.44 92 ALA A O 1
ATOM 744 N N . VAL A 1 93 ? 7.571 -14.481 -11.326 1.00 91.00 93 VAL A N 1
ATOM 745 C CA . VAL A 1 93 ? 6.987 -15.328 -12.378 1.00 91.00 93 VAL A CA 1
ATOM 746 C C . VAL A 1 93 ? 7.181 -14.699 -13.759 1.00 91.00 93 VAL A C 1
ATOM 748 O O . VAL A 1 93 ? 7.594 -15.393 -14.683 1.00 91.00 93 VAL A O 1
ATOM 751 N N . LEU A 1 94 ? 6.932 -13.395 -13.901 1.00 88.69 94 LEU A N 1
ATOM 752 C CA . LEU A 1 94 ? 7.099 -12.680 -15.172 1.00 88.69 94 LEU A CA 1
ATOM 753 C C . LEU A 1 94 ? 8.567 -12.592 -15.607 1.00 88.69 94 LEU A C 1
ATOM 755 O O . LEU A 1 94 ? 8.869 -12.806 -16.780 1.00 88.69 94 LEU A O 1
ATOM 759 N N . LEU A 1 95 ? 9.481 -12.347 -14.664 1.00 87.69 95 LEU A N 1
ATOM 760 C CA . LEU A 1 95 ? 10.918 -12.357 -14.932 1.00 87.69 95 LEU A CA 1
ATOM 761 C C . LEU A 1 95 ? 11.379 -13.743 -15.404 1.00 87.69 95 LEU A C 1
ATOM 763 O O . LEU A 1 95 ? 12.110 -13.851 -16.383 1.00 87.69 95 LEU A O 1
ATOM 767 N N . ALA A 1 96 ? 10.919 -14.811 -14.744 1.00 86.81 96 ALA A N 1
ATOM 768 C CA . ALA A 1 96 ? 11.243 -16.186 -15.125 1.00 86.81 96 ALA A CA 1
ATOM 769 C C . ALA A 1 96 ? 10.650 -16.594 -16.486 1.00 86.81 96 ALA A C 1
ATOM 771 O O . ALA A 1 96 ? 11.213 -17.450 -17.164 1.00 86.81 96 ALA A O 1
ATOM 772 N N . ALA A 1 97 ? 9.538 -15.980 -16.898 1.00 87.12 97 ALA A N 1
ATOM 773 C CA . ALA A 1 97 ? 8.918 -16.196 -18.204 1.00 87.12 97 ALA A CA 1
ATOM 774 C C . ALA A 1 97 ? 9.634 -15.467 -19.360 1.00 87.12 97 ALA A C 1
ATOM 776 O O . ALA A 1 97 ? 9.202 -15.590 -20.504 1.00 87.12 97 ALA A O 1
ATOM 777 N N . GLY A 1 98 ? 10.723 -14.742 -19.080 1.00 76.62 98 GLY A N 1
ATOM 778 C CA . GLY A 1 98 ? 11.552 -14.078 -20.086 1.00 76.62 98 GLY A CA 1
ATOM 779 C C . GLY A 1 98 ? 11.293 -12.582 -20.260 1.00 76.62 98 GLY A C 1
ATOM 780 O O . GLY A 1 98 ? 11.96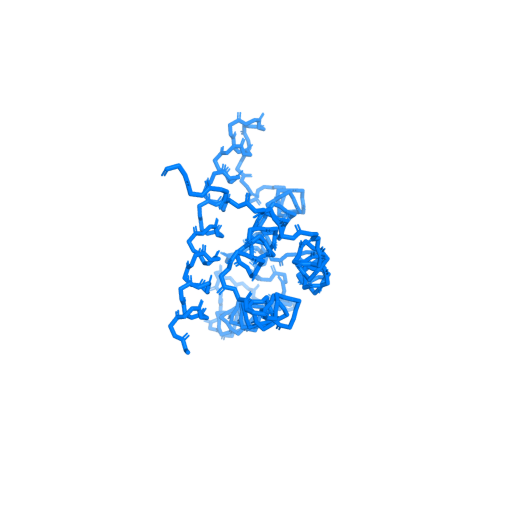7 -11.978 -21.084 1.00 76.62 98 GLY A O 1
ATOM 781 N N . GLY A 1 99 ? 10.381 -11.978 -19.482 1.00 69.62 99 GLY A N 1
ATOM 782 C CA . GLY A 1 99 ? 10.104 -10.535 -19.521 1.00 69.62 99 GLY A CA 1
ATOM 783 C C . GLY A 1 99 ? 9.930 -9.960 -20.938 1.00 69.62 99 GLY A C 1
ATOM 784 O O . GLY A 1 99 ? 9.621 -10.681 -21.880 1.00 69.62 99 GLY A O 1
ATOM 785 N N . ASP A 1 100 ? 10.147 -8.653 -21.088 1.00 65.00 100 ASP A N 1
ATOM 786 C CA . ASP A 1 100 ? 10.107 -7.959 -22.388 1.00 65.00 100 ASP A CA 1
ATOM 787 C C . ASP A 1 100 ? 11.516 -7.830 -23.028 1.00 65.00 100 ASP A C 1
ATOM 789 O O . ASP A 1 100 ? 11.778 -6.920 -23.815 1.00 65.00 100 ASP A O 1
ATOM 793 N N . GLY A 1 101 ? 12.475 -8.712 -22.686 1.00 68.56 101 GLY A N 1
ATOM 794 C CA . GLY A 1 101 ? 13.852 -8.621 -23.197 1.00 68.56 101 GLY A CA 1
ATOM 795 C C . GLY A 1 101 ? 14.894 -9.483 -22.473 1.00 68.56 101 GLY A C 1
ATOM 796 O O . GLY A 1 101 ? 14.567 -10.472 -21.828 1.00 68.56 101 GLY A O 1
ATOM 797 N N . ASP A 1 102 ? 16.177 -9.116 -22.586 1.00 70.88 102 ASP A N 1
ATOM 798 C CA . ASP A 1 102 ? 17.261 -9.805 -21.872 1.00 70.88 102 ASP A CA 1
ATOM 799 C C . ASP A 1 102 ? 17.175 -9.531 -20.364 1.00 70.88 102 ASP A C 1
ATOM 801 O O . ASP A 1 102 ? 17.422 -8.423 -19.885 1.00 70.88 102 ASP A O 1
ATOM 805 N N . THR A 1 103 ? 16.815 -10.562 -19.608 1.00 70.56 103 THR A N 1
ATOM 806 C CA . THR A 1 103 ? 16.664 -10.512 -18.152 1.00 70.56 103 THR A CA 1
ATOM 807 C C . THR A 1 103 ? 17.954 -10.871 -17.406 1.00 70.56 103 THR A C 1
ATOM 809 O O . THR A 1 103 ? 17.949 -10.980 -16.175 1.00 70.56 103 THR A O 1
ATOM 812 N N . SER A 1 104 ? 19.069 -11.081 -18.113 1.00 73.94 104 SER A N 1
ATOM 813 C CA . SER A 1 104 ? 20.343 -11.501 -17.523 1.00 73.94 104 SER A CA 1
ATOM 814 C C . SER A 1 104 ? 20.868 -10.468 -16.520 1.00 73.94 104 SER A C 1
ATOM 816 O O . SER A 1 104 ? 21.170 -9.329 -16.861 1.00 73.94 104 SER A O 1
ATOM 818 N N . GLY A 1 105 ? 20.990 -10.867 -15.250 1.00 75.56 105 GLY A N 1
ATOM 819 C CA . GLY A 1 105 ? 21.489 -9.998 -14.176 1.00 75.56 105 GLY A CA 1
ATOM 820 C C . GLY A 1 105 ? 20.474 -8.985 -13.627 1.00 75.56 105 GLY A C 1
ATOM 821 O O . GLY A 1 105 ? 20.821 -8.205 -12.738 1.00 75.56 105 GLY A O 1
ATOM 822 N N . VAL A 1 106 ? 19.221 -9.005 -14.093 1.00 83.69 106 VAL A N 1
ATOM 823 C CA . VAL A 1 106 ? 18.144 -8.162 -13.557 1.00 83.69 106 VAL A CA 1
ATOM 824 C C . VAL A 1 106 ? 17.554 -8.820 -12.309 1.00 83.69 106 VAL A C 1
ATOM 826 O O . VAL A 1 106 ? 17.161 -9.984 -12.319 1.00 83.69 106 VAL A O 1
ATOM 829 N N . THR A 1 107 ? 17.480 -8.078 -11.203 1.00 86.94 107 THR A N 1
ATOM 830 C CA . THR A 1 107 ? 16.802 -8.563 -9.992 1.00 86.94 107 THR A CA 1
ATOM 831 C C . THR A 1 107 ? 15.283 -8.457 -10.146 1.00 86.94 107 THR A C 1
ATOM 833 O O . THR A 1 107 ? 14.787 -7.563 -10.830 1.00 86.94 107 THR A O 1
ATOM 836 N N . VAL A 1 108 ? 14.524 -9.308 -9.444 1.00 88.25 108 VAL A N 1
ATOM 837 C CA . VAL A 1 108 ? 13.046 -9.244 -9.416 1.00 88.25 108 VAL A CA 1
ATOM 838 C C . VAL A 1 108 ? 12.548 -7.844 -9.044 1.00 88.25 108 VAL A C 1
ATOM 840 O O . VAL A 1 108 ? 11.601 -7.347 -9.642 1.00 88.25 108 VAL A O 1
ATOM 843 N N . MET A 1 109 ? 13.216 -7.181 -8.096 1.00 86.31 109 MET A N 1
ATOM 844 C CA . MET A 1 109 ? 12.858 -5.827 -7.672 1.00 86.31 109 MET A CA 1
ATOM 845 C C . MET A 1 109 ? 13.018 -4.810 -8.806 1.00 86.31 109 MET A C 1
ATOM 847 O O . MET A 1 109 ? 12.096 -4.047 -9.076 1.00 86.31 109 MET A O 1
ATOM 851 N N . ASN A 1 110 ? 14.160 -4.845 -9.502 1.00 85.69 110 ASN A N 1
ATOM 852 C CA . ASN A 1 110 ? 14.427 -3.946 -10.624 1.00 85.69 110 ASN A CA 1
ATOM 853 C C . ASN A 1 110 ? 13.432 -4.174 -11.766 1.00 85.69 110 ASN A C 1
ATOM 855 O O . ASN A 1 110 ? 12.975 -3.214 -12.376 1.00 85.69 110 ASN A O 1
ATOM 859 N N . PHE A 1 111 ? 13.077 -5.434 -12.030 1.00 87.69 111 PHE A N 1
ATOM 860 C CA . PHE A 1 111 ? 12.074 -5.780 -13.032 1.00 87.69 111 PHE A CA 1
ATOM 861 C C . PHE A 1 111 ? 10.688 -5.231 -12.670 1.00 87.69 111 PHE A C 1
ATOM 863 O O . PHE A 1 111 ? 10.038 -4.603 -13.499 1.00 87.69 111 PHE A O 1
ATOM 870 N N . ILE A 1 112 ? 10.242 -5.406 -11.422 1.00 88.25 112 ILE A N 1
ATOM 871 C CA . ILE A 1 112 ? 8.934 -4.905 -10.975 1.00 88.25 112 ILE A CA 1
ATOM 872 C C . ILE A 1 112 ? 8.869 -3.381 -11.066 1.00 88.25 112 ILE A C 1
ATOM 874 O O . ILE A 1 112 ? 7.885 -2.853 -11.582 1.00 88.25 112 ILE A O 1
ATOM 878 N N . GLU A 1 113 ? 9.897 -2.685 -10.574 1.00 84.38 113 GLU A N 1
ATOM 879 C CA . GLU A 1 113 ? 9.976 -1.221 -10.636 1.00 84.38 113 GLU A CA 1
ATOM 880 C C . GLU A 1 113 ? 9.964 -0.721 -12.088 1.00 84.38 113 GLU A C 1
ATOM 882 O O . GLU A 1 113 ? 9.421 0.345 -12.380 1.00 84.38 113 GLU A O 1
ATOM 887 N N . ALA A 1 114 ? 10.544 -1.497 -13.003 1.00 80.06 114 ALA A N 1
ATOM 888 C CA . ALA A 1 114 ? 10.631 -1.141 -14.405 1.00 80.06 114 ALA A CA 1
ATOM 889 C C . ALA A 1 114 ? 9.333 -1.366 -15.188 1.00 80.06 114 ALA A C 1
ATOM 891 O O . ALA A 1 114 ? 8.927 -0.478 -15.936 1.00 80.06 114 ALA A O 1
ATOM 892 N N . GLU A 1 115 ? 8.703 -2.525 -15.006 1.00 78.38 115 GLU A N 1
ATOM 893 C CA . GLU A 1 115 ? 7.725 -3.053 -15.966 1.00 78.38 115 GLU A CA 1
ATOM 894 C C . GLU A 1 115 ? 6.311 -3.215 -15.394 1.00 78.38 115 GLU A C 1
ATOM 896 O O . GLU A 1 115 ? 5.334 -3.163 -16.135 1.00 78.38 115 GLU A O 1
ATOM 901 N N . ALA A 1 116 ? 6.163 -3.415 -14.081 1.00 79.69 116 ALA A N 1
ATOM 902 C CA . ALA A 1 116 ? 4.880 -3.832 -13.503 1.00 79.69 116 ALA A CA 1
ATOM 903 C C . ALA A 1 116 ? 4.289 -2.806 -12.531 1.00 79.69 116 ALA A C 1
ATOM 905 O O . ALA A 1 116 ? 3.114 -2.449 -12.619 1.00 79.69 116 ALA A O 1
ATOM 906 N N . ALA A 1 117 ? 5.091 -2.339 -11.578 1.00 85.06 117 ALA A N 1
ATOM 907 C CA . ALA A 1 117 ? 4.650 -1.464 -10.503 1.00 85.06 117 ALA A CA 1
ATOM 908 C C . ALA A 1 117 ? 5.747 -0.438 -10.177 1.00 85.06 117 ALA A C 1
ATOM 910 O O . ALA A 1 117 ? 6.513 -0.642 -9.234 1.00 85.06 117 ALA A O 1
ATOM 911 N N . PRO A 1 118 ? 5.796 0.708 -10.886 1.00 83.44 118 PRO A N 1
ATOM 912 C CA . PRO A 1 118 ? 6.824 1.737 -10.680 1.00 83.44 118 PRO A CA 1
ATOM 913 C C . PRO A 1 118 ? 6.877 2.314 -9.259 1.00 83.44 118 PRO A C 1
ATOM 915 O O . PRO A 1 118 ? 7.884 2.865 -8.834 1.00 83.44 118 PRO A O 1
ATOM 918 N N . TYR A 1 119 ? 5.789 2.189 -8.497 1.00 85.12 119 TYR A N 1
ATOM 919 C CA . TYR A 1 119 ? 5.720 2.596 -7.093 1.00 85.12 119 TYR A CA 1
ATOM 920 C C . TYR A 1 119 ? 6.334 1.572 -6.125 1.00 85.12 119 TYR A C 1
ATOM 922 O O . TYR A 1 119 ? 6.542 1.901 -4.957 1.00 85.12 119 TYR A O 1
ATOM 930 N N . PHE A 1 120 ? 6.617 0.344 -6.570 1.00 88.69 120 PHE A N 1
ATOM 931 C CA . PHE A 1 120 ? 7.133 -0.751 -5.747 1.00 88.69 120 PHE A CA 1
ATOM 932 C C . PHE A 1 120 ? 8.648 -0.635 -5.529 1.00 88.69 120 PHE A C 1
ATOM 934 O O . PHE A 1 120 ? 9.442 -1.488 -5.909 1.00 88.69 120 PHE A O 1
ATOM 941 N N . THR A 1 121 ? 9.050 0.463 -4.902 1.00 86.94 121 THR A N 1
ATOM 942 C CA . THR A 1 121 ? 10.447 0.798 -4.608 1.00 86.94 121 THR A CA 1
ATOM 943 C C . THR A 1 121 ? 10.888 0.244 -3.244 1.00 86.94 121 THR A C 1
ATOM 945 O O . THR A 1 121 ? 10.045 -0.093 -2.402 1.00 86.94 121 THR A O 1
ATOM 948 N N . PRO A 1 122 ? 12.199 0.205 -2.934 1.00 85.81 122 PRO A N 1
ATOM 949 C CA . PRO A 1 122 ? 12.667 -0.131 -1.586 1.00 85.81 122 PRO A CA 1
ATOM 950 C C . PRO A 1 122 ? 12.055 0.769 -0.501 1.00 85.81 122 PRO A C 1
ATOM 952 O O . PRO A 1 122 ? 11.696 0.294 0.577 1.00 85.81 122 PRO A O 1
ATOM 955 N N . VAL A 1 123 ? 11.865 2.058 -0.809 1.00 86.50 123 VAL A N 1
ATOM 956 C CA . VAL A 1 123 ? 11.197 3.022 0.079 1.00 86.50 123 VAL A CA 1
ATOM 957 C C . VAL A 1 123 ? 9.761 2.589 0.351 1.00 86.50 123 VAL A C 1
ATOM 959 O O . VAL A 1 123 ? 9.343 2.552 1.506 1.00 86.50 123 VAL A O 1
ATOM 962 N N . TYR A 1 124 ? 9.019 2.202 -0.686 1.00 89.56 124 TYR A N 1
ATOM 963 C CA . TYR A 1 124 ? 7.657 1.698 -0.547 1.00 89.56 124 TYR A CA 1
ATOM 964 C C . TYR A 1 124 ? 7.587 0.431 0.317 1.00 89.56 124 TYR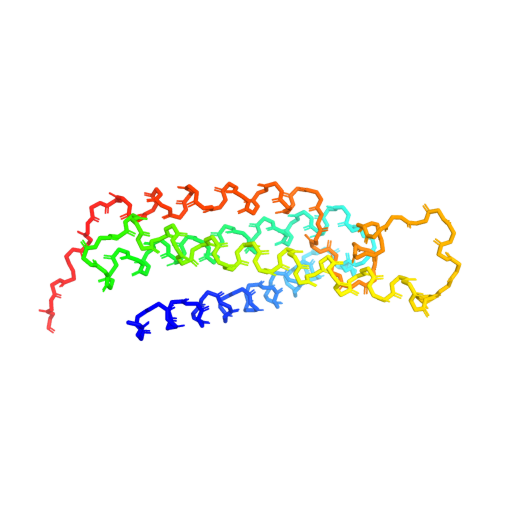 A C 1
ATOM 966 O O . TYR A 1 124 ? 6.731 0.323 1.195 1.00 89.56 124 TYR A O 1
ATOM 974 N N . VAL A 1 125 ? 8.514 -0.513 0.140 1.00 89.44 125 VAL A N 1
ATOM 975 C CA . VAL A 1 125 ? 8.562 -1.730 0.968 1.00 89.44 125 VAL A CA 1
ATOM 976 C C . VAL A 1 125 ? 8.790 -1.381 2.443 1.00 89.44 125 VAL A C 1
ATOM 978 O O . VAL A 1 125 ? 8.024 -1.827 3.299 1.00 89.44 125 VAL A O 1
ATOM 981 N N . ILE A 1 126 ? 9.782 -0.538 2.747 1.00 89.06 126 ILE A N 1
ATOM 982 C CA . ILE A 1 126 ? 10.112 -0.125 4.123 1.00 89.06 126 ILE A CA 1
ATOM 983 C C . ILE A 1 126 ? 8.953 0.649 4.759 1.00 89.06 126 ILE A C 1
ATOM 985 O O . ILE A 1 126 ? 8.506 0.322 5.863 1.00 89.06 126 ILE A O 1
ATOM 989 N N . LEU A 1 127 ? 8.431 1.656 4.056 1.00 90.19 127 LEU A N 1
ATOM 990 C CA . LEU A 1 127 ? 7.303 2.450 4.533 1.00 90.19 127 LEU A CA 1
ATOM 991 C C . LEU A 1 127 ? 6.046 1.588 4.702 1.00 90.19 127 LEU A C 1
ATOM 993 O O . LEU A 1 127 ? 5.238 1.868 5.584 1.00 90.19 127 LEU A O 1
ATOM 997 N N . GLY A 1 128 ? 5.896 0.514 3.922 1.00 91.06 128 GLY A N 1
ATOM 998 C CA . GLY A 1 128 ? 4.798 -0.435 4.055 1.00 91.06 128 GLY A CA 1
ATOM 999 C C . GLY A 1 128 ? 4.760 -1.050 5.451 1.00 91.06 128 GLY A C 1
ATOM 1000 O O . GLY A 1 128 ? 3.706 -1.075 6.080 1.00 91.06 128 GLY A O 1
ATOM 1001 N N . PHE A 1 129 ? 5.906 -1.452 5.999 1.00 92.62 129 PHE A N 1
ATOM 1002 C CA . PHE A 1 129 ? 5.970 -1.952 7.374 1.00 92.62 129 PHE A CA 1
ATOM 1003 C C . PHE A 1 129 ? 5.732 -0.853 8.415 1.00 92.62 129 PHE A C 1
ATOM 1005 O O . PHE A 1 129 ? 5.051 -1.102 9.409 1.00 92.62 129 PHE A O 1
ATOM 1012 N N . LEU A 1 130 ? 6.216 0.371 8.176 1.00 93.44 130 LEU A N 1
ATOM 1013 C CA . LEU A 1 130 ? 5.979 1.522 9.063 1.00 93.44 130 LEU A CA 1
ATOM 1014 C C . LEU A 1 130 ? 4.526 2.030 9.034 1.00 93.44 130 LEU A C 1
ATOM 1016 O O . LEU A 1 130 ? 4.061 2.654 9.990 1.00 93.44 130 LEU A O 1
ATOM 1020 N N . SER A 1 131 ? 3.774 1.712 7.985 1.00 94.44 131 SER A N 1
ATOM 1021 C CA . SER A 1 131 ? 2.356 2.056 7.865 1.00 94.44 131 SER A CA 1
ATOM 1022 C C . SER A 1 131 ? 1.478 1.351 8.905 1.00 94.44 131 SER A C 1
ATOM 1024 O O . SER A 1 131 ? 0.463 1.898 9.337 1.00 94.44 131 SER A O 1
ATOM 1026 N N . ILE A 1 132 ? 1.895 0.167 9.370 1.00 96.06 132 ILE A N 1
ATOM 1027 C CA . ILE A 1 132 ? 1.184 -0.624 10.381 1.00 96.06 132 ILE A CA 1
ATOM 1028 C C . ILE A 1 132 ? 1.161 0.106 11.734 1.00 96.06 132 ILE A C 1
ATOM 1030 O O . ILE A 1 132 ? 0.062 0.405 12.217 1.00 96.06 132 ILE A O 1
ATOM 1034 N N . PRO A 1 133 ? 2.311 0.451 12.361 1.00 96.50 133 PRO A N 1
ATOM 1035 C CA . PRO A 1 133 ? 2.304 1.213 13.606 1.00 96.50 133 PRO A CA 1
ATOM 1036 C C . PRO A 1 133 ? 1.693 2.606 13.423 1.00 96.50 133 PRO A C 1
ATOM 1038 O O . PRO A 1 133 ? 1.041 3.097 14.345 1.00 96.50 133 PRO A O 1
ATOM 1041 N N . PHE A 1 134 ? 1.812 3.223 12.242 1.00 96.00 134 PHE A N 1
ATOM 1042 C CA . PHE A 1 134 ? 1.120 4.477 11.939 1.00 96.00 134 PHE A CA 1
ATOM 1043 C C . PHE A 1 134 ? -0.410 4.325 11.993 1.00 96.00 134 P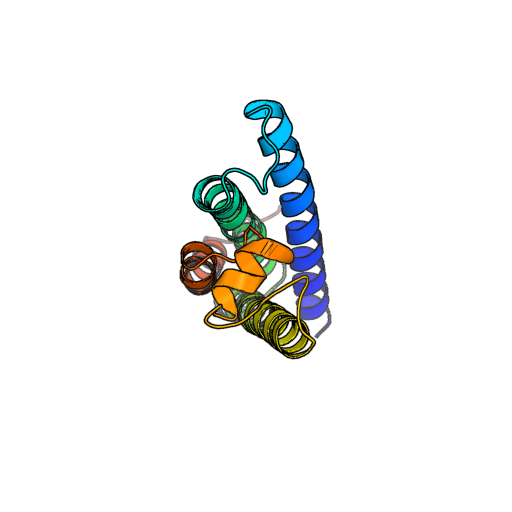HE A C 1
ATOM 1045 O O . PHE A 1 134 ? -1.089 5.097 12.673 1.00 96.00 134 PHE A O 1
ATOM 1052 N N . SER A 1 135 ? -0.966 3.283 11.371 1.00 96.62 135 SER A N 1
ATOM 1053 C CA . SER A 1 135 ? -2.401 2.982 11.433 1.00 96.62 135 SER A CA 1
ATOM 1054 C C . SER A 1 135 ? -2.872 2.706 12.865 1.00 96.62 135 SER A C 1
ATOM 1056 O O . SER A 1 135 ? -3.899 3.224 13.314 1.00 96.62 135 SER A O 1
ATOM 1058 N N . MET A 1 136 ? -2.079 1.947 13.627 1.00 97.62 136 MET A N 1
ATOM 1059 C CA . MET A 1 136 ? -2.331 1.684 15.047 1.00 97.62 136 MET A CA 1
ATOM 1060 C C . MET A 1 136 ? -2.324 2.969 15.881 1.00 97.62 136 MET A C 1
ATOM 1062 O O . MET A 1 136 ? -3.163 3.131 16.770 1.00 97.62 136 MET A O 1
ATOM 1066 N N . TRP A 1 137 ? -1.411 3.894 15.588 1.00 97.00 137 TRP A N 1
ATOM 1067 C CA . TRP A 1 137 ? -1.331 5.195 16.245 1.00 97.00 137 TRP A CA 1
ATOM 1068 C C . TRP A 1 137 ? -2.552 6.072 15.954 1.00 97.00 137 TRP A C 1
ATOM 1070 O O . TRP A 1 137 ? -3.078 6.708 16.866 1.00 97.00 137 TRP A O 1
ATOM 1080 N N . ILE A 1 138 ? -3.070 6.067 14.724 1.00 96.44 138 ILE A N 1
ATOM 1081 C CA . ILE A 1 138 ? -4.342 6.734 14.407 1.00 96.44 138 ILE A CA 1
ATOM 1082 C C . ILE A 1 138 ? -5.501 6.089 15.180 1.00 96.44 138 ILE A C 1
ATOM 1084 O O . ILE A 1 138 ? -6.335 6.791 15.761 1.00 96.44 138 ILE A O 1
ATOM 1088 N N . ALA A 1 139 ? -5.530 4.758 15.249 1.00 96.19 139 ALA A N 1
ATOM 1089 C CA . ALA A 1 139 ? -6.575 4.014 15.945 1.00 96.19 139 ALA A CA 1
ATOM 1090 C C . ALA A 1 139 ? -6.552 4.188 17.476 1.00 96.19 139 ALA A C 1
ATOM 1092 O O . ALA A 1 139 ? -7.584 3.997 18.121 1.00 96.19 139 ALA A O 1
ATOM 1093 N N . SER A 1 140 ? -5.406 4.550 18.064 1.00 95.44 140 SER A N 1
ATOM 1094 C CA . SER A 1 140 ? -5.259 4.773 19.511 1.00 95.44 140 SER A CA 1
ATOM 1095 C C . SER A 1 140 ? -5.776 6.137 19.977 1.00 95.44 140 SER A C 1
ATOM 1097 O O . SER A 1 140 ? -5.957 6.359 21.176 1.00 95.44 140 SER A O 1
ATOM 1099 N N . ARG A 1 141 ? -6.036 7.067 19.048 1.00 92.06 141 ARG A N 1
ATOM 1100 C CA . ARG A 1 141 ? -6.595 8.382 19.380 1.00 92.06 141 ARG A CA 1
ATOM 1101 C C . ARG A 1 141 ? -8.008 8.236 19.950 1.00 92.06 141 ARG A C 1
ATOM 1103 O O . ARG A 1 141 ? -8.751 7.340 19.549 1.00 92.06 141 ARG A O 1
ATOM 1110 N N . LYS A 1 142 ? -8.395 9.144 20.861 1.00 78.06 142 LYS A N 1
ATOM 1111 C CA . LYS A 1 142 ? -9.729 9.148 21.495 1.00 78.06 142 LYS A CA 1
ATOM 1112 C C . LYS A 1 142 ? -10.823 8.981 20.430 1.00 78.06 142 LYS A C 1
ATOM 1114 O O . LYS A 1 142 ? -10.757 9.608 19.368 1.00 78.06 142 LYS A O 1
ATOM 1119 N N . LYS A 1 143 ? -11.806 8.112 20.704 1.00 66.69 143 LYS A N 1
ATOM 1120 C CA . LYS A 1 143 ? -12.982 7.949 19.839 1.00 66.69 143 LYS A CA 1
ATOM 1121 C C . LYS A 1 143 ? -13.663 9.307 19.708 1.00 66.69 143 LYS A C 1
ATOM 1123 O O . LYS A 1 143 ? -13.998 9.925 20.713 1.00 66.69 143 LYS A O 1
ATOM 1128 N N . VAL A 1 144 ? -13.855 9.752 18.471 1.00 60.94 144 VAL A N 1
ATOM 1129 C CA . VAL A 1 144 ? -14.750 10.871 18.190 1.00 60.94 144 VAL A CA 1
ATOM 1130 C C . VAL A 1 144 ? -16.151 10.339 18.467 1.00 60.94 144 VAL A C 1
ATOM 1132 O O . VAL A 1 144 ? -16.598 9.414 17.788 1.00 60.94 144 VAL A O 1
ATOM 1135 N N . SER A 1 145 ? -16.800 10.833 19.519 1.00 55.12 145 SER A N 1
ATOM 1136 C CA . SER A 1 145 ? -18.210 10.551 19.763 1.00 55.12 145 SER A CA 1
ATOM 1137 C C . SER A 1 145 ? -18.995 11.197 18.630 1.00 55.12 145 SER A C 1
ATOM 1139 O O . SER A 1 145 ? -19.193 12.410 18.628 1.00 55.12 145 SER A O 1
ATOM 1141 N N . VAL A 1 146 ? -19.396 10.403 17.641 1.00 56.62 146 VAL A N 1
ATOM 1142 C CA . VAL A 1 146 ? -20.419 10.837 16.695 1.00 56.62 146 VAL A CA 1
ATOM 1143 C C . VAL A 1 146 ? -21.706 10.871 17.508 1.00 56.62 146 VAL A C 1
ATOM 1145 O O . VAL A 1 146 ? -22.288 9.825 17.786 1.00 56.62 146 VAL A O 1
ATOM 1148 N N . GLN A 1 147 ? -22.073 12.054 18.001 1.00 45.12 147 GLN A N 1
ATOM 1149 C CA . GLN A 1 147 ? -23.421 12.276 18.504 1.00 45.12 147 GLN A CA 1
ATOM 1150 C C . GLN A 1 147 ? -24.347 11.992 17.326 1.00 45.12 147 GLN A C 1
ATOM 1152 O O . GLN A 1 147 ? -24.237 12.635 16.285 1.00 45.12 147 GLN A O 1
ATOM 1157 N N . SER A 1 148 ? -25.181 10.966 17.456 1.00 47.56 148 SER A N 1
ATOM 1158 C CA . SER A 1 148 ? -26.294 10.748 16.545 1.00 47.56 148 SER A CA 1
ATOM 1159 C C . SER A 1 148 ? -27.181 11.989 16.611 1.00 47.56 148 SER A C 1
ATOM 1161 O O . SER A 1 148 ? -27.781 12.238 17.660 1.00 47.56 148 SER A O 1
ATOM 1163 N N . MET A 1 149 ? -27.180 12.786 15.544 1.00 41.16 149 MET A N 1
ATOM 1164 C CA . MET A 1 149 ? -28.253 13.736 15.259 1.00 41.16 149 MET A CA 1
ATOM 1165 C C . MET A 1 149 ? -29.459 12.974 14.724 1.00 41.16 149 MET A C 1
ATOM 1167 O O . MET A 1 149 ? -29.231 12.007 13.958 1.00 41.16 149 MET A O 1
#

Radius of gyration: 17.37 Å; chains: 1; bounding box: 50×35×45 Å

Foldseek 3Di:
DVLLVVLLVQLVVQLVVLLVVLQVVCCVVVVDHCQPCLVVSLQSSLVSSLQRSLLVLLVSLQPPDPDSLVSSLVSQVCCLVVVLCVLLVVLVVCLVVVHPHDSVPPDSQNSSCNPPRSNSHPSSNVSSVVSSVVSSVSNPPDRDPPPDD